Protein AF-A0A430RVU5-F1 (afdb_monomer)

Sequence (67 aa):
MGKKAEPTTPPARPMSLEEWARNAGLSVVALRAMQLRYRDDRATADEWMQRYTRMMAETAREWRGGW

Mean predicted aligned error: 11.77 Å

pLDDT: mean 70.01, std 10.26, range [46.19, 82.94]

Organism: Thermus scotoductus (NCBI:txid37636)

Solvent-accessible surface area (backbone atoms only — not comparable to full-atom values): 4270 Å² total; per-residue (Å²): 138,84,83,77,78,73,84,75,74,70,80,76,70,89,61,51,58,67,58,48,32,55,76,70,70,49,50,73,64,58,52,48,53,47,50,62,76,44,64,88,54,88,69,49,47,64,56,47,49,54,52,48,55,49,51,53,53,50,52,53,47,55,66,68,68,73,121

Foldseek 3Di:
DDDDPDPPPDPDDQAQLVRVCVVVVHDPVNSVVVCVVQVVPPDGSVSVVVVVVVVVVVVVVVVVPPD

Radius of gyration: 17.1 Å; Cα contacts (8 Å, |Δi|>4): 15; chains: 1; bounding box: 33×28×57 Å

Structure (mmCIF, N/CA/C/O backbone):
data_AF-A0A430RVU5-F1
#
_entry.id   AF-A0A430RVU5-F1
#
loop_
_atom_site.group_PDB
_atom_site.id
_atom_site.type_symbol
_atom_site.label_atom_id
_atom_site.label_alt_id
_atom_site.label_comp_id
_atom_site.label_asym_id
_atom_site.label_entity_id
_atom_site.label_seq_id
_atom_site.pdbx_PDB_ins_code
_atom_site.Cartn_x
_atom_site.Cartn_y
_atom_site.Cartn_z
_atom_site.occupancy
_atom_site.B_iso_or_equiv
_atom_site.auth_seq_id
_atom_site.auth_comp_id
_atom_site.auth_asym_id
_atom_site.auth_atom_id
_atom_site.pdbx_PDB_model_num
ATOM 1 N N . MET A 1 1 ? 7.810 -18.852 43.550 1.00 46.19 1 MET A N 1
ATOM 2 C CA . MET A 1 1 ? 6.950 -19.075 42.364 1.00 46.19 1 MET A CA 1
ATOM 3 C C . MET A 1 1 ? 7.026 -17.843 41.472 1.00 46.19 1 MET A C 1
ATOM 5 O O . MET A 1 1 ? 6.502 -16.804 41.848 1.00 46.19 1 MET A O 1
ATOM 9 N N . GLY A 1 2 ? 7.762 -17.922 40.360 1.00 47.44 2 GLY A N 1
ATOM 10 C CA . GLY A 1 2 ? 7.960 -16.802 39.435 1.00 47.44 2 GLY A CA 1
ATOM 11 C C . GLY A 1 2 ? 6.824 -16.717 38.419 1.00 47.44 2 GLY A C 1
ATOM 12 O O . GLY A 1 2 ? 6.677 -17.610 37.589 1.00 47.44 2 GLY A O 1
ATOM 13 N N . LYS A 1 3 ? 6.024 -15.649 38.488 1.00 49.97 3 LYS A N 1
ATOM 14 C CA . LYS A 1 3 ? 5.067 -15.288 37.438 1.00 49.97 3 LYS A CA 1
ATOM 15 C C . LYS A 1 3 ? 5.864 -14.786 36.233 1.00 49.97 3 LYS A C 1
ATOM 17 O O . LYS A 1 3 ? 6.425 -13.695 36.285 1.00 49.97 3 LYS A O 1
ATOM 22 N N . LYS A 1 4 ? 5.957 -15.593 35.175 1.00 53.75 4 LYS A N 1
ATOM 23 C CA . LYS A 1 4 ? 6.444 -15.126 33.874 1.00 53.75 4 LYS A CA 1
ATOM 24 C C . LYS A 1 4 ? 5.360 -14.212 33.311 1.00 53.75 4 LYS A C 1
ATOM 26 O O . LYS A 1 4 ? 4.270 -14.684 33.016 1.00 53.75 4 LYS A O 1
ATOM 31 N N . ALA A 1 5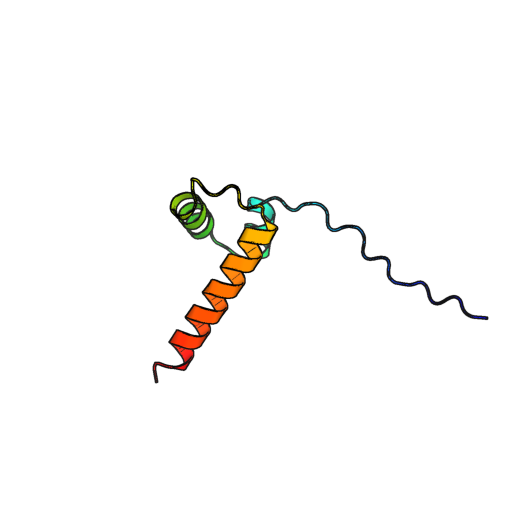 ? 5.637 -12.913 33.262 1.00 50.62 5 ALA A N 1
ATOM 32 C CA . ALA A 1 5 ? 4.796 -11.966 32.552 1.00 50.62 5 ALA A CA 1
ATOM 33 C C . ALA A 1 5 ? 4.814 -12.361 31.072 1.00 50.62 5 ALA A C 1
ATOM 35 O O . ALA A 1 5 ? 5.856 -12.299 30.419 1.00 50.62 5 ALA A O 1
ATOM 36 N N . GLU A 1 6 ? 3.685 -12.854 30.577 1.00 60.88 6 GLU A N 1
ATOM 37 C CA . GLU A 1 6 ? 3.463 -13.028 29.149 1.00 60.88 6 GLU A CA 1
ATOM 38 C C . GLU A 1 6 ? 3.604 -11.644 28.496 1.00 60.88 6 GLU A C 1
ATOM 40 O O . GLU A 1 6 ? 3.029 -10.679 29.008 1.00 60.88 6 GLU A O 1
ATOM 45 N N . PRO A 1 7 ? 4.397 -11.486 27.423 1.00 50.59 7 PRO A N 1
ATOM 46 C CA . PRO A 1 7 ? 4.470 -10.221 26.719 1.00 50.59 7 PRO A CA 1
ATOM 47 C C . PRO A 1 7 ? 3.143 -10.034 25.986 1.00 50.59 7 PRO A C 1
ATOM 49 O O . PRO A 1 7 ? 2.971 -10.493 24.860 1.00 50.59 7 PRO A O 1
ATOM 52 N N . THR A 1 8 ? 2.182 -9.380 26.634 1.00 53.25 8 THR A N 1
ATOM 53 C CA . THR A 1 8 ? 0.961 -8.908 25.989 1.00 53.25 8 THR A CA 1
ATOM 54 C C . THR A 1 8 ? 1.391 -7.847 24.988 1.00 53.25 8 THR A C 1
ATOM 56 O O . THR A 1 8 ? 1.594 -6.684 25.337 1.00 53.25 8 THR A O 1
ATOM 59 N N . THR A 1 9 ? 1.634 -8.261 23.744 1.00 55.75 9 THR A N 1
ATOM 60 C CA . THR A 1 9 ? 1.877 -7.329 22.648 1.00 55.75 9 THR A CA 1
ATOM 61 C C . THR A 1 9 ? 0.661 -6.404 22.611 1.00 55.75 9 THR A C 1
ATOM 63 O O . THR A 1 9 ? -0.460 -6.906 22.487 1.00 55.75 9 THR A O 1
ATOM 66 N N . 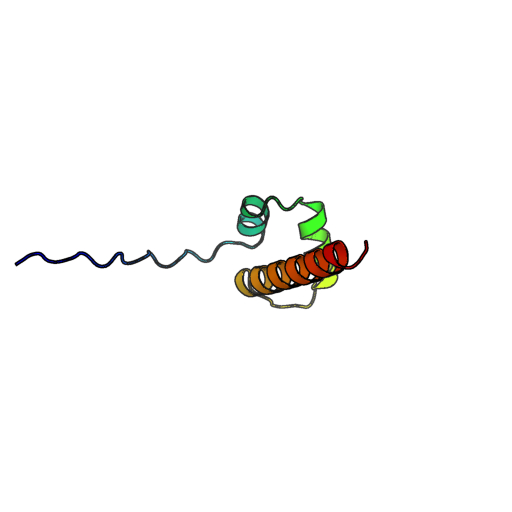PRO A 1 10 ? 0.825 -5.084 22.818 1.00 52.31 10 PRO A N 1
ATOM 67 C CA . PRO A 1 10 ? -0.309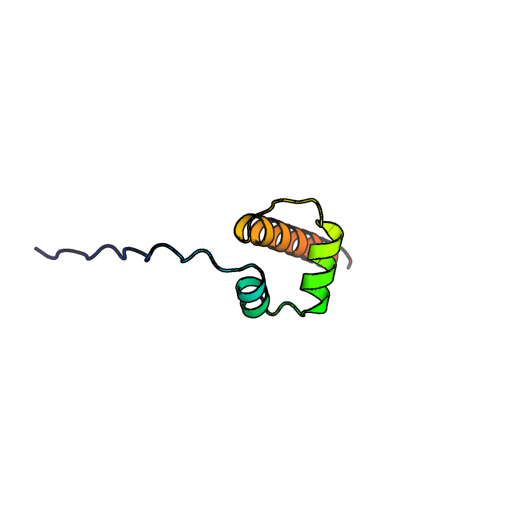 -4.174 22.773 1.00 52.31 10 PRO A CA 1
ATOM 68 C C . PRO A 1 10 ? -1.007 -4.349 21.420 1.00 52.31 10 PRO A C 1
ATOM 70 O O . PRO A 1 10 ? -0.310 -4.590 20.428 1.00 52.31 10 PRO A O 1
ATOM 73 N N . PRO A 1 11 ? -2.350 -4.264 21.354 1.00 53.22 11 PRO A N 1
ATOM 74 C CA . PRO A 1 11 ? -3.048 -4.348 20.081 1.00 53.22 11 PRO A CA 1
ATOM 75 C C . PRO A 1 11 ? -2.417 -3.313 19.156 1.00 53.22 11 PRO A C 1
ATOM 77 O O . PRO A 1 11 ?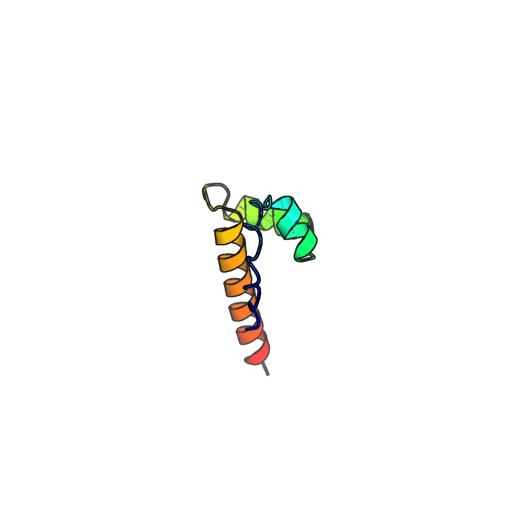 -2.384 -2.122 19.484 1.00 53.22 11 PRO A O 1
ATOM 80 N N . ALA A 1 12 ? -1.830 -3.789 18.056 1.00 58.66 12 ALA A N 1
ATOM 81 C CA . ALA A 1 12 ? -1.229 -2.922 17.063 1.00 58.66 12 ALA A CA 1
ATOM 82 C C . ALA A 1 12 ? -2.310 -1.917 16.665 1.00 58.66 12 ALA A C 1
ATOM 84 O O . ALA A 1 12 ? -3.385 -2.308 16.202 1.00 58.66 12 ALA A O 1
ATOM 85 N N . ARG A 1 13 ? -2.077 -0.628 16.943 1.00 64.31 13 ARG A N 1
ATOM 86 C CA . ARG A 1 13 ? -3.013 0.409 16.506 1.00 64.31 13 ARG A CA 1
ATOM 87 C C . ARG A 1 13 ? -3.186 0.240 14.997 1.00 64.31 13 ARG A C 1
ATOM 89 O O . ARG A 1 13 ? -2.178 -0.004 14.330 1.00 64.31 13 ARG A O 1
ATOM 96 N N . PRO A 1 14 ? -4.412 0.352 14.461 1.00 64.12 14 PRO A N 1
ATOM 97 C CA . PRO A 1 14 ? -4.616 0.296 13.024 1.00 64.12 14 PRO A CA 1
ATOM 98 C C . PRO A 1 14 ? -3.789 1.416 12.386 1.00 64.12 14 PRO A C 1
ATOM 100 O O . PRO A 1 14 ? -4.104 2.598 12.520 1.00 64.12 14 PRO A O 1
ATOM 103 N N . MET A 1 15 ? -2.677 1.025 11.773 1.00 70.19 15 MET A N 1
ATOM 104 C CA . MET A 1 15 ? -1.747 1.920 11.105 1.00 70.19 15 MET A CA 1
ATOM 105 C C . MET A 1 15 ? -2.399 2.400 9.812 1.00 70.19 15 MET A C 1
ATOM 107 O O . MET A 1 15 ? -2.978 1.607 9.065 1.00 70.19 15 MET A O 1
ATOM 111 N N . SER A 1 16 ? -2.330 3.702 9.543 1.00 75.06 16 SER A N 1
ATOM 112 C CA . SER A 1 16 ? -2.819 4.232 8.273 1.00 75.06 16 SER A CA 1
ATOM 113 C C . SER A 1 16 ? -1.923 3.760 7.125 1.00 75.06 16 SER A C 1
ATOM 115 O O . SER A 1 16 ? -0.732 3.508 7.306 1.00 75.06 16 SER A O 1
ATOM 117 N N . LEU A 1 17 ? -2.481 3.669 5.916 1.00 70.88 17 LEU A N 1
ATOM 118 C CA . LEU A 1 17 ? -1.732 3.275 4.719 1.00 70.88 17 LEU A CA 1
ATOM 119 C C . LEU A 1 17 ? -0.490 4.161 4.496 1.00 70.88 17 LEU A C 1
ATOM 121 O O . LEU A 1 17 ? 0.566 3.672 4.103 1.00 70.88 17 LEU A O 1
ATOM 125 N N . GLU A 1 18 ? -0.611 5.463 4.763 1.00 75.31 18 GLU A N 1
ATOM 126 C CA . GLU A 1 18 ? 0.494 6.420 4.642 1.00 75.31 18 GLU A CA 1
ATOM 127 C C . GLU A 1 18 ? 1.599 6.169 5.669 1.00 75.31 18 GLU A C 1
ATOM 129 O O . GLU A 1 18 ? 2.783 6.247 5.340 1.00 75.31 18 GLU A O 1
ATOM 134 N N . GLU A 1 19 ? 1.226 5.864 6.911 1.00 77.25 19 GLU A N 1
ATOM 135 C CA . GLU A 1 19 ? 2.178 5.578 7.982 1.00 77.25 19 GLU A CA 1
ATOM 136 C C . GLU A 1 19 ? 2.902 4.248 7.736 1.00 77.25 19 GLU A C 1
ATOM 138 O O . GLU A 1 19 ? 4.125 4.172 7.864 1.00 77.25 19 GLU A O 1
ATOM 143 N N . TRP A 1 20 ? 2.177 3.236 7.253 1.00 79.19 20 TRP A N 1
ATOM 144 C CA . TRP A 1 20 ? 2.768 1.980 6.800 1.00 79.19 20 TRP A CA 1
ATOM 145 C C . TRP A 1 20 ? 3.743 2.197 5.643 1.00 79.19 20 TRP A C 1
ATOM 147 O O . TRP A 1 20 ? 4.872 1.711 5.694 1.00 79.19 20 TRP A O 1
ATOM 157 N N . ALA A 1 21 ? 3.350 2.969 4.629 1.00 76.38 21 ALA A N 1
ATOM 158 C CA . ALA A 1 21 ? 4.196 3.231 3.472 1.00 76.38 21 ALA A CA 1
ATOM 159 C C . ALA A 1 21 ? 5.506 3.926 3.869 1.00 76.38 21 ALA A C 1
ATOM 161 O O . ALA A 1 21 ? 6.576 3.545 3.396 1.00 76.38 21 ALA A O 1
ATOM 162 N N . ARG A 1 22 ? 5.440 4.889 4.797 1.00 78.94 22 ARG A N 1
ATOM 163 C CA . ARG A 1 22 ? 6.636 5.532 5.358 1.00 78.94 22 ARG A CA 1
ATOM 164 C C . ARG A 1 22 ? 7.536 4.533 6.082 1.00 78.94 22 ARG A C 1
ATOM 166 O O . ARG A 1 22 ? 8.735 4.522 5.821 1.00 78.94 22 ARG A O 1
ATOM 173 N N . ASN A 1 23 ? 6.974 3.669 6.928 1.00 78.88 23 ASN A N 1
ATOM 174 C CA . ASN A 1 23 ? 7.741 2.640 7.637 1.00 78.88 23 ASN A CA 1
ATOM 175 C C . ASN A 1 23 ? 8.363 1.601 6.694 1.00 78.88 23 ASN A C 1
ATOM 177 O O . ASN A 1 23 ? 9.466 1.123 6.947 1.00 78.88 23 ASN A O 1
ATOM 181 N N . ALA A 1 24 ? 7.685 1.278 5.593 1.00 73.69 24 ALA A N 1
ATOM 182 C CA . ALA A 1 24 ? 8.180 0.373 4.562 1.00 73.69 24 ALA A CA 1
ATOM 183 C C . ALA A 1 24 ? 9.241 1.011 3.641 1.00 73.69 24 ALA A C 1
ATOM 185 O O . ALA A 1 24 ? 9.741 0.342 2.737 1.00 73.69 24 ALA A O 1
ATOM 186 N N . GLY A 1 25 ? 9.572 2.297 3.829 1.00 79.00 25 GLY A N 1
ATOM 187 C CA . GLY A 1 25 ? 10.485 3.032 2.950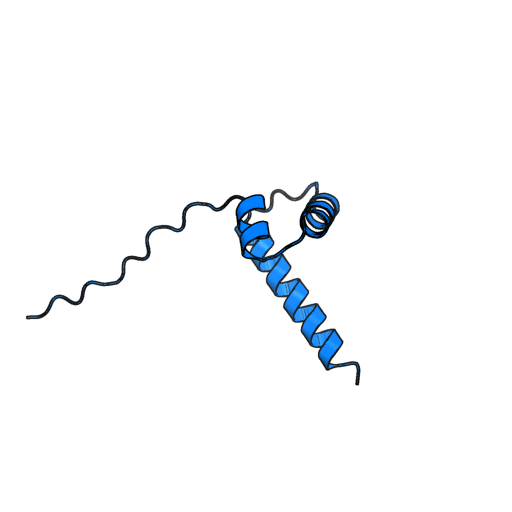 1.00 79.00 25 GLY A CA 1
ATOM 188 C C . GLY A 1 25 ? 9.928 3.246 1.539 1.00 79.00 25 GLY A C 1
ATOM 189 O O . GLY A 1 25 ? 10.688 3.496 0.603 1.00 79.00 25 GLY A O 1
ATOM 190 N N . LEU A 1 26 ? 8.608 3.133 1.362 1.00 77.56 26 LEU A N 1
ATOM 191 C CA . LEU A 1 26 ? 7.958 3.342 0.076 1.00 77.56 26 LEU A CA 1
ATOM 192 C C . LEU A 1 26 ? 7.967 4.827 -0.282 1.00 77.56 26 LEU A C 1
ATOM 194 O O . LEU A 1 26 ? 7.602 5.692 0.516 1.00 77.56 26 LEU A O 1
ATOM 198 N N . SER A 1 27 ? 8.339 5.127 -1.525 1.00 79.81 27 SER A N 1
ATOM 199 C CA . SER A 1 27 ? 8.216 6.485 -2.044 1.00 79.81 27 SER A CA 1
ATOM 200 C C . SER A 1 27 ? 6.741 6.864 -2.207 1.00 79.81 27 SER A C 1
ATOM 202 O O . SER A 1 27 ? 5.883 6.023 -2.488 1.00 79.81 27 SER A O 1
ATOM 204 N N . VAL A 1 28 ? 6.444 8.162 -2.105 1.00 74.69 28 VAL A N 1
ATOM 205 C CA . VAL A 1 28 ? 5.094 8.705 -2.354 1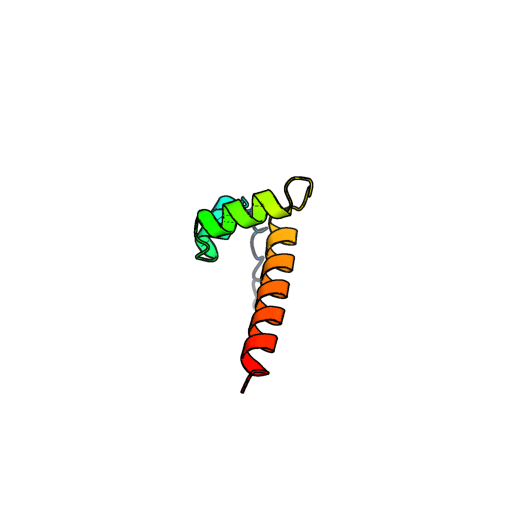.00 74.69 28 VAL A CA 1
ATOM 206 C C . VAL A 1 28 ? 4.580 8.306 -3.743 1.00 74.69 28 VAL A C 1
ATOM 208 O O . VAL A 1 28 ? 3.387 8.068 -3.921 1.00 74.69 28 VAL A O 1
ATOM 211 N N . VAL A 1 29 ? 5.484 8.171 -4.719 1.00 77.19 29 VAL A N 1
ATOM 212 C CA . VAL A 1 29 ? 5.163 7.722 -6.080 1.00 77.19 29 VAL A CA 1
ATOM 213 C C . VAL A 1 29 ? 4.710 6.261 -6.089 1.00 77.19 29 VAL A C 1
ATOM 215 O O . VAL A 1 29 ? 3.688 5.956 -6.699 1.00 77.19 29 VAL A O 1
ATOM 218 N N . ALA A 1 30 ? 5.414 5.368 -5.385 1.00 74.50 30 ALA A N 1
ATOM 219 C CA . ALA A 1 30 ? 5.032 3.959 -5.277 1.00 74.50 30 ALA A CA 1
ATOM 220 C C . ALA A 1 30 ? 3.669 3.799 -4.584 1.00 74.50 30 ALA A C 1
ATOM 222 O O . ALA A 1 30 ? 2.810 3.063 -5.070 1.00 74.50 30 ALA A O 1
ATOM 223 N N . LEU A 1 31 ? 3.430 4.570 -3.517 1.00 75.69 31 LEU A N 1
ATOM 224 C CA . LEU A 1 31 ? 2.137 4.611 -2.835 1.00 75.69 31 LEU A CA 1
ATOM 225 C C . LEU A 1 31 ? 1.013 5.086 -3.769 1.00 75.69 31 LEU A C 1
ATOM 227 O O . LEU A 1 31 ? -0.042 4.458 -3.838 1.00 75.69 31 LEU A O 1
ATOM 231 N N . ARG A 1 32 ? 1.238 6.163 -4.532 1.00 76.06 32 ARG A N 1
ATOM 232 C CA . ARG A 1 32 ? 0.259 6.672 -5.505 1.00 76.06 32 ARG A CA 1
ATOM 233 C C . ARG A 1 32 ? -0.015 5.684 -6.633 1.00 76.06 32 ARG A C 1
ATOM 235 O O . ARG A 1 32 ? -1.172 5.515 -7.008 1.00 76.06 32 ARG A O 1
ATOM 242 N N . ALA A 1 33 ? 1.015 5.027 -7.161 1.00 77.06 33 ALA A N 1
ATOM 243 C CA . ALA A 1 33 ? 0.869 4.009 -8.198 1.00 77.06 33 ALA A CA 1
ATOM 244 C C . ALA A 1 33 ? 0.040 2.817 -7.700 1.00 77.06 33 ALA A C 1
ATOM 246 O O . ALA A 1 33 ? -0.832 2.324 -8.415 1.00 77.06 33 ALA A O 1
ATOM 247 N N . MET A 1 34 ? 0.252 2.405 -6.447 1.00 70.62 34 MET A N 1
ATOM 248 C CA . MET A 1 34 ? -0.575 1.398 -5.791 1.00 70.62 34 MET A CA 1
ATOM 249 C C . MET A 1 34 ? -2.022 1.873 -5.645 1.00 70.62 34 MET A C 1
ATOM 251 O O . MET A 1 34 ? -2.924 1.213 -6.155 1.00 70.62 34 MET A O 1
ATOM 255 N N . GLN A 1 35 ? -2.258 3.046 -5.055 1.00 73.56 35 GLN A N 1
ATOM 256 C CA . GLN A 1 35 ? -3.609 3.607 -4.915 1.00 73.56 35 GLN A CA 1
ATOM 257 C C . GLN A 1 35 ? -4.353 3.715 -6.253 1.00 73.56 35 GLN A C 1
ATOM 259 O O . GLN A 1 35 ? -5.560 3.516 -6.296 1.00 73.56 35 GLN A O 1
ATOM 264 N N . LEU A 1 36 ? -3.652 4.016 -7.349 1.00 77.00 36 LEU A N 1
ATOM 265 C CA . LEU A 1 36 ? -4.240 4.054 -8.688 1.00 77.00 36 LEU A CA 1
ATOM 266 C C . LEU A 1 36 ? -4.580 2.656 -9.213 1.00 77.00 36 LEU A C 1
ATOM 268 O O . LEU A 1 36 ? -5.674 2.456 -9.735 1.00 77.00 36 LEU A O 1
ATOM 272 N N . ARG A 1 37 ? -3.667 1.688 -9.061 1.00 70.69 37 ARG A N 1
ATOM 273 C CA . ARG A 1 37 ? -3.861 0.303 -9.520 1.00 70.69 37 ARG A CA 1
ATOM 274 C C . ARG A 1 37 ? -5.010 -0.406 -8.801 1.00 70.69 37 ARG A C 1
ATOM 276 O O . ARG A 1 37 ? -5.623 -1.296 -9.377 1.00 70.69 37 ARG A O 1
ATOM 283 N N . TYR A 1 38 ? -5.302 -0.003 -7.573 1.00 68.19 38 TYR A N 1
ATOM 284 C CA . TYR A 1 38 ? -6.311 -0.624 -6.719 1.00 68.19 38 TYR A CA 1
ATOM 285 C C . TYR A 1 38 ? -7.321 0.415 -6.209 1.00 68.19 38 TYR A C 1
ATOM 287 O O . TYR A 1 38 ? -7.806 0.334 -5.087 1.00 68.19 38 TYR A O 1
ATOM 295 N N . ARG A 1 39 ? -7.623 1.421 -7.036 1.00 66.00 39 ARG A N 1
ATOM 296 C CA . ARG A 1 39 ? -8.526 2.541 -6.722 1.00 66.00 39 ARG A CA 1
ATOM 297 C C . ARG A 1 39 ? -9.909 2.102 -6.228 1.00 66.00 39 ARG A C 1
ATOM 299 O O . ARG A 1 39 ? -10.491 2.779 -5.387 1.00 66.00 39 ARG A O 1
ATOM 306 N N . ASP A 1 40 ? -10.427 1.005 -6.768 1.00 67.69 40 ASP A N 1
ATOM 307 C CA . ASP A 1 40 ? -11.733 0.433 -6.413 1.00 67.69 40 ASP A CA 1
ATOM 308 C C . ASP A 1 40 ? -11.640 -0.638 -5.315 1.00 67.69 40 ASP A C 1
ATOM 310 O O . ASP A 1 40 ? -12.636 -1.250 -4.927 1.00 67.69 40 ASP A O 1
ATOM 314 N N . ASP A 1 41 ? -10.440 -0.870 -4.792 1.00 67.62 41 ASP A N 1
ATOM 315 C CA . ASP A 1 41 ? -10.180 -1.888 -3.794 1.00 67.62 41 ASP A CA 1
ATOM 316 C C . ASP A 1 41 ? -10.365 -1.298 -2.394 1.00 67.62 41 ASP A C 1
ATOM 318 O O . ASP A 1 41 ? -9.664 -0.374 -1.979 1.00 67.62 41 ASP A O 1
ATOM 322 N N . ARG A 1 42 ? -11.320 -1.849 -1.639 1.00 67.62 42 ARG A N 1
ATOM 323 C CA . ARG A 1 42 ? -11.555 -1.494 -0.228 1.00 67.62 42 ARG A CA 1
ATOM 324 C C . ARG A 1 42 ? -10.529 -2.121 0.723 1.00 67.62 42 ARG A C 1
ATOM 326 O O . ARG A 1 42 ? -10.790 -2.194 1.922 1.00 67.62 42 ARG A O 1
ATOM 333 N N . ALA A 1 43 ? -9.393 -2.574 0.197 1.00 69.62 43 ALA A N 1
ATOM 334 C CA . ALA A 1 43 ? -8.335 -3.186 0.974 1.00 69.62 43 ALA A CA 1
ATOM 335 C C . ALA A 1 43 ? -7.877 -2.278 2.122 1.00 69.62 43 ALA A C 1
ATOM 337 O O . ALA A 1 43 ? -7.500 -1.115 1.944 1.00 69.62 43 ALA A O 1
ATOM 338 N N . THR A 1 44 ? -7.887 -2.856 3.313 1.00 72.88 44 THR A N 1
ATOM 339 C CA . THR A 1 44 ? -7.295 -2.310 4.528 1.00 72.88 44 THR A CA 1
ATOM 340 C C . THR A 1 44 ? -5.768 -2.258 4.413 1.00 72.88 44 THR A C 1
ATOM 342 O O . THR A 1 44 ? -5.163 -2.922 3.569 1.00 72.88 44 THR A O 1
ATOM 345 N N . ALA A 1 45 ? -5.108 -1.473 5.270 1.00 69.69 45 ALA A N 1
ATOM 346 C CA . ALA A 1 45 ? -3.646 -1.355 5.263 1.00 69.69 45 ALA A CA 1
ATOM 347 C C . ALA A 1 45 ? -2.926 -2.713 5.437 1.00 69.69 45 ALA A C 1
ATOM 349 O O . ALA A 1 45 ? -1.861 -2.918 4.858 1.00 69.69 45 ALA A O 1
ATOM 350 N N . ASP A 1 46 ? -3.523 -3.655 6.175 1.00 73.62 46 ASP A N 1
ATOM 351 C CA . ASP A 1 46 ? -2.968 -5.002 6.365 1.00 73.62 46 ASP A CA 1
ATOM 352 C C . ASP A 1 46 ? -3.028 -5.835 5.076 1.00 73.62 46 ASP A C 1
ATOM 354 O O . ASP A 1 46 ? -2.036 -6.430 4.653 1.00 73.62 46 ASP A O 1
ATOM 358 N N . GLU A 1 47 ? -4.160 -5.794 4.371 1.00 78.75 47 GLU A N 1
ATOM 359 C CA . GLU A 1 47 ? -4.312 -6.458 3.072 1.00 78.75 47 GLU A CA 1
ATOM 360 C C . GLU A 1 47 ? -3.330 -5.894 2.040 1.00 78.75 47 GLU A C 1
ATOM 362 O O . GLU A 1 47 ? -2.758 -6.633 1.234 1.00 78.75 47 GLU A O 1
ATOM 367 N N . TRP A 1 48 ? -3.075 -4.589 2.100 1.00 77.56 48 TRP A N 1
ATOM 368 C CA . TRP A 1 48 ? -2.052 -3.935 1.295 1.00 77.56 48 TRP A CA 1
ATOM 369 C C . TRP A 1 48 ? -0.644 -4.422 1.600 1.00 77.56 48 TRP A C 1
ATOM 371 O O . TRP A 1 48 ? 0.109 -4.720 0.669 1.00 77.56 48 TRP A O 1
ATOM 381 N N . MET A 1 49 ? -0.305 -4.554 2.881 1.00 76.94 49 MET A N 1
ATOM 382 C CA . MET A 1 49 ? 0.969 -5.114 3.310 1.00 76.94 49 MET A CA 1
ATOM 383 C C . MET A 1 49 ? 1.151 -6.533 2.769 1.00 76.94 49 MET A C 1
ATOM 385 O O . MET A 1 49 ? 2.171 -6.817 2.145 1.00 76.94 49 MET A O 1
ATOM 389 N N . GLN A 1 50 ? 0.151 -7.405 2.927 1.00 81.00 50 GLN A N 1
ATOM 390 C CA . GLN A 1 50 ? 0.223 -8.786 2.445 1.00 81.00 50 GLN A CA 1
ATOM 391 C C . GLN A 1 50 ? 0.417 -8.856 0.923 1.00 81.00 50 GLN A C 1
ATOM 393 O O . GLN A 1 50 ? 1.262 -9.611 0.431 1.00 81.00 50 GLN A O 1
ATOM 398 N N . ARG A 1 51 ? -0.319 -8.031 0.167 1.00 81.00 51 ARG A N 1
ATOM 399 C CA . ARG A 1 51 ? -0.179 -7.932 -1.295 1.00 81.00 51 ARG A CA 1
ATOM 400 C C . ARG A 1 51 ? 1.202 -7.421 -1.698 1.00 81.00 51 ARG A C 1
ATOM 402 O O . ARG A 1 51 ? 1.802 -7.970 -2.620 1.00 81.00 51 ARG A O 1
ATOM 409 N N . TYR A 1 52 ? 1.723 -6.410 -1.005 1.00 76.81 52 TYR A N 1
ATOM 410 C CA . TYR A 1 52 ? 3.055 -5.868 -1.264 1.00 76.81 52 TYR A CA 1
ATOM 411 C C . TYR A 1 52 ? 4.159 -6.887 -0.972 1.00 76.81 52 TYR A C 1
ATOM 413 O O . TYR A 1 52 ? 5.029 -7.103 -1.814 1.00 76.81 52 TYR A O 1
ATOM 421 N N . THR A 1 53 ? 4.108 -7.563 0.178 1.00 80.56 53 THR A N 1
ATOM 422 C CA . THR A 1 53 ? 5.067 -8.615 0.537 1.00 80.56 53 THR A CA 1
ATOM 423 C C . THR A 1 53 ? 5.055 -9.741 -0.490 1.00 80.56 53 THR A C 1
ATOM 425 O O . THR A 1 53 ? 6.121 -10.208 -0.893 1.00 80.56 53 THR A O 1
ATOM 428 N N . ARG A 1 54 ? 3.869 -10.143 -0.964 1.00 82.94 54 ARG A N 1
ATOM 429 C CA . ARG A 1 54 ? 3.736 -11.141 -2.028 1.00 82.94 54 ARG A CA 1
ATOM 430 C C . ARG A 1 54 ? 4.382 -10.667 -3.330 1.00 82.94 54 ARG A C 1
ATOM 432 O O . ARG A 1 54 ? 5.223 -11.384 -3.860 1.00 82.94 54 ARG A O 1
ATOM 439 N N . MET A 1 55 ? 4.059 -9.454 -3.779 1.00 82.12 55 MET A N 1
ATOM 440 C CA . MET A 1 55 ? 4.640 -8.860 -4.986 1.00 82.12 55 MET A CA 1
ATOM 441 C C . MET A 1 55 ? 6.169 -8.801 -4.898 1.00 82.12 55 MET A C 1
ATOM 443 O O . MET A 1 55 ? 6.848 -9.244 -5.812 1.00 82.12 55 MET A O 1
ATOM 447 N N . MET A 1 56 ? 6.729 -8.327 -3.781 1.00 78.38 56 MET A N 1
ATOM 448 C CA . MET A 1 56 ? 8.181 -8.276 -3.585 1.00 78.38 56 MET A CA 1
ATOM 449 C C . MET A 1 56 ? 8.820 -9.667 -3.568 1.00 78.38 56 MET A C 1
ATOM 451 O O . MET A 1 56 ? 9.922 -9.830 -4.083 1.00 78.38 56 MET A O 1
ATOM 455 N N . ALA A 1 57 ? 8.149 -10.675 -3.005 1.00 80.81 57 ALA A N 1
ATOM 456 C CA . ALA A 1 57 ? 8.626 -12.055 -3.028 1.00 80.81 57 ALA A CA 1
ATOM 457 C C . ALA A 1 57 ? 8.596 -12.659 -4.442 1.00 80.81 57 ALA A C 1
ATOM 459 O O . ALA A 1 57 ? 9.501 -13.413 -4.797 1.00 80.81 57 ALA A O 1
ATOM 460 N N . GLU A 1 58 ? 7.584 -12.328 -5.247 1.00 82.19 58 GLU A N 1
ATOM 461 C CA . GLU A 1 58 ? 7.485 -12.718 -6.658 1.00 82.19 58 GLU A CA 1
ATOM 462 C C . GLU A 1 58 ? 8.582 -12.035 -7.483 1.00 82.19 58 GLU A C 1
ATOM 464 O O . GLU A 1 58 ? 9.399 -12.732 -8.081 1.00 82.19 58 GLU A O 1
ATOM 469 N N . THR A 1 59 ? 8.714 -10.709 -7.389 1.00 78.94 59 THR A N 1
ATOM 470 C CA . THR A 1 59 ? 9.787 -9.954 -8.050 1.00 78.94 59 THR A CA 1
ATOM 471 C C . THR A 1 59 ? 11.170 -10.458 -7.630 1.00 78.94 59 THR A C 1
ATOM 473 O O . THR A 1 59 ? 12.040 -10.666 -8.469 1.00 78.94 59 THR A O 1
ATOM 476 N N . ALA A 1 60 ? 11.399 -10.717 -6.3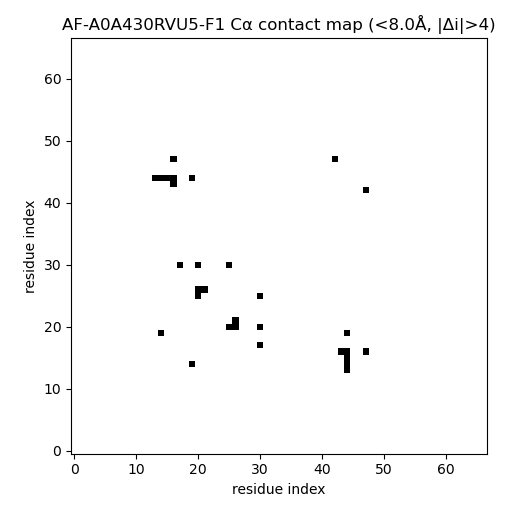39 1.00 77.94 60 ALA A N 1
ATOM 477 C CA . ALA A 1 60 ? 12.678 -11.242 -5.862 1.00 77.94 60 ALA A CA 1
ATOM 478 C C . ALA A 1 60 ? 12.987 -12.647 -6.406 1.00 77.94 60 ALA A C 1
ATOM 480 O O . ALA A 1 60 ? 14.158 -12.974 -6.601 1.00 77.94 60 ALA A O 1
ATOM 481 N N . ARG A 1 61 ? 11.966 -13.481 -6.656 1.00 76.94 61 ARG A N 1
ATOM 482 C CA . ARG A 1 61 ? 12.131 -14.781 -7.327 1.00 76.94 61 ARG A CA 1
ATOM 483 C C . ARG A 1 61 ? 12.463 -14.610 -8.804 1.00 76.94 61 ARG A C 1
ATOM 485 O O . ARG A 1 61 ? 13.379 -15.278 -9.270 1.00 76.94 61 ARG A O 1
ATOM 492 N N . GLU A 1 62 ? 11.783 -13.708 -9.509 1.00 77.00 62 GLU A N 1
ATOM 493 C CA . GLU A 1 62 ? 12.079 -13.395 -10.915 1.00 77.00 62 GLU A CA 1
ATOM 494 C C . GLU A 1 62 ? 13.515 -12.883 -11.083 1.00 77.00 62 GLU A C 1
ATOM 496 O O . GLU A 1 62 ? 14.252 -13.360 -11.941 1.00 77.00 62 GLU A O 1
ATOM 501 N N . TRP A 1 63 ? 13.963 -12.000 -10.189 1.00 68.50 63 TRP A N 1
ATOM 502 C CA . TRP A 1 63 ? 15.338 -11.496 -10.176 1.00 68.50 63 TRP A CA 1
ATOM 503 C C . TRP A 1 63 ? 16.381 -12.580 -9.874 1.00 68.50 63 TRP A C 1
ATOM 505 O O . TRP A 1 63 ? 17.510 -12.491 -10.349 1.00 68.50 63 TRP A O 1
ATOM 515 N N . ARG A 1 64 ? 16.024 -13.616 -9.102 1.00 62.03 64 ARG A N 1
ATOM 516 C CA . ARG A 1 64 ? 16.912 -14.756 -8.815 1.00 62.03 64 ARG A CA 1
ATOM 517 C C . ARG A 1 64 ? 16.947 -15.817 -9.918 1.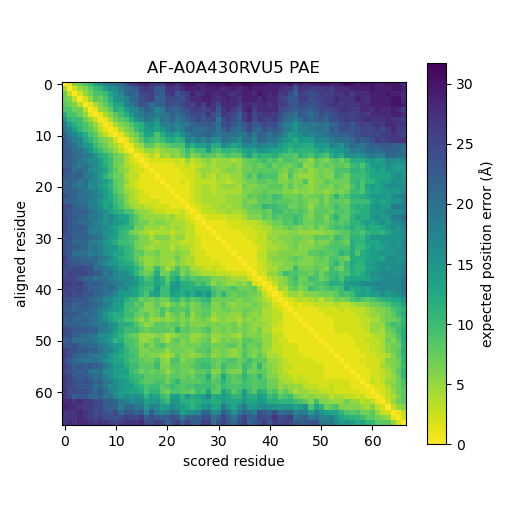00 62.03 64 ARG A C 1
ATOM 519 O O . ARG A 1 64 ? 17.863 -16.629 -9.906 1.00 62.03 64 ARG A O 1
ATOM 526 N N . GLY A 1 65 ? 15.964 -15.841 -10.817 1.00 60.56 65 GLY A N 1
ATOM 527 C CA . GLY A 1 65 ? 15.874 -16.801 -11.924 1.00 60.56 65 GLY A CA 1
ATOM 528 C C . GLY A 1 65 ? 16.416 -16.288 -13.262 1.00 60.56 65 GLY A C 1
ATOM 529 O O . GLY A 1 65 ? 16.351 -17.018 -14.244 1.00 60.56 65 GLY A O 1
ATOM 530 N N . GLY A 1 66 ? 16.904 -15.045 -13.317 1.00 57.09 66 GLY A N 1
ATOM 531 C CA . GLY A 1 66 ? 17.360 -14.375 -14.541 1.00 57.09 66 GLY A CA 1
ATOM 532 C C . GLY A 1 66 ? 18.876 -14.374 -14.782 1.00 57.09 66 GLY A C 1
ATOM 533 O O . GLY A 1 66 ? 19.351 -13.460 -15.453 1.00 57.09 66 GLY A O 1
ATOM 534 N N . TRP A 1 67 ? 19.622 -15.332 -14.220 1.00 49.09 6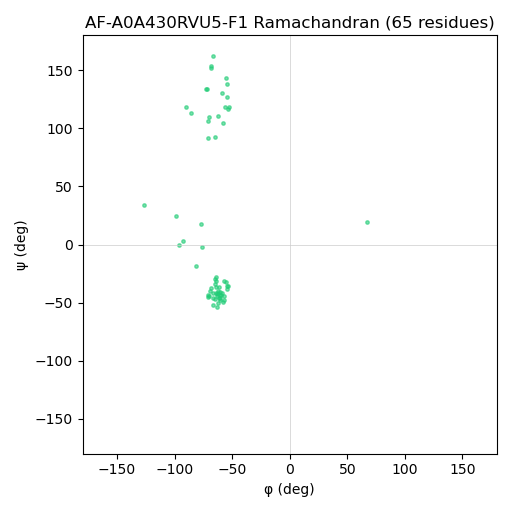7 TRP A N 1
ATOM 535 C CA . TRP A 1 67 ? 21.056 -15.539 -14.478 1.00 49.09 67 TRP A CA 1
ATOM 536 C C . TRP A 1 67 ? 21.305 -16.885 -15.150 1.00 49.09 67 TRP A C 1
ATOM 538 O O . TRP A 1 67 ? 20.725 -17.886 -14.670 1.00 49.09 67 TRP A O 1
#

Secondary structure (DSSP, 8-state):
--------PPPPP---HHHHHHHTT--HHHHHHHHHHTTT----HHHHHHHHHHHHHHHHHHHHS--